Protein AF-A0A937G2P4-F1 (afdb_monomer_lite)

Organism: NCBI:txid2494733

Radius of gyration: 18.64 Å; chains: 1; bounding box: 48×58×46 Å

Secondary structure (DSSP, 8-state):
--------THHHHHHHHHHHHHHHHHHTT-SS----S----HHHHHHHHHHHHHTT--EEE-HHHHHHHTT-----SSEEEEE---HHHHHHHHHHTT-SS----EEEEEEEEETTEEEEEEEESS-SS--HHHHHHHHHTPEEEEETTEEEEE--HHHHHHHTTPPPGGGTHHHHTTTTT--

Foldseek 3Di:
DDPPPPQLLVLLVVLQVVLQVQLVVLVVPDPDPCSLFFHDDLVQVLVVLVLCVVLVQQKAFADQSLCSSVPNHDTHSFTEIEGQPDPSNQVSVCVVQVPPDGDDQDPVFDWGATPRDIGTYGYDCAAPPDHSVCSVVQQVVFDWHARPNRTHGHRDPVVNCVRVVHDDPPPPVVVVVVVVVPD

Sequence (183 aa):
MTKFVKDKSANILNFLAMNRVVAQFSRVKKGNDRSGVLNISNDVFADFFEELNEREIHYLAVGDIAGAYHGYPRTSGGLELWLSHDDENIQKIQHLLELGAPINADSEGRVVKFRGETFKLTIYLQMLHYTQQDFCRCHSESELAVVLNTTIPVLGKKDYTREMGIPSKTGNRKMIKNQESQN

pLDDT: mean 83.43, std 20.17, range [33.34, 98.62]

Structure (mmCIF, N/CA/C/O backbone):
data_AF-A0A937G2P4-F1
#
_entry.id   AF-A0A937G2P4-F1
#
loop_
_atom_site.group_PDB
_atom_site.id
_atom_site.type_symbol
_atom_site.label_atom_id
_atom_site.label_alt_id
_atom_site.label_comp_id
_atom_site.label_asym_id
_atom_site.label_entity_id
_atom_site.label_seq_id
_atom_site.pdbx_PDB_ins_code
_atom_site.Cartn_x
_atom_site.Cartn_y
_atom_site.Cartn_z
_atom_site.occupancy
_atom_site.B_iso_or_equiv
_atom_site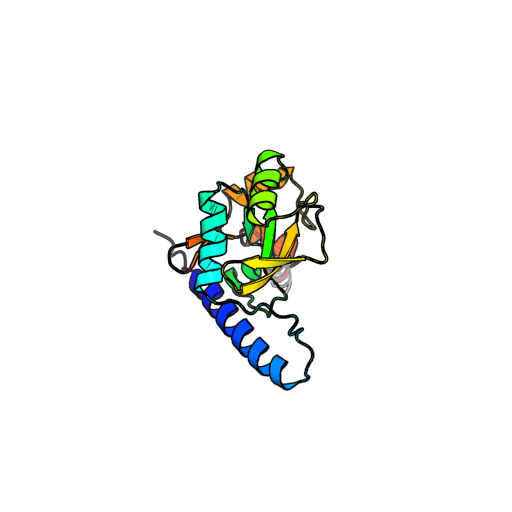.auth_seq_id
_atom_site.auth_comp_id
_atom_site.auth_asym_id
_atom_site.auth_atom_id
_atom_site.pdbx_PDB_model_num
ATOM 1 N N . MET A 1 1 ? -4.112 -27.780 -18.588 1.00 34.78 1 MET A N 1
ATOM 2 C CA . MET A 1 1 ? -3.683 -28.174 -17.229 1.00 34.78 1 MET A CA 1
ATOM 3 C C . MET A 1 1 ? -3.571 -26.899 -16.403 1.00 34.78 1 MET A C 1
ATOM 5 O O . MET A 1 1 ? -2.587 -26.180 -16.515 1.00 34.78 1 MET A O 1
ATOM 9 N N . THR A 1 2 ? -4.640 -26.534 -15.700 1.00 35.38 2 THR A N 1
ATOM 10 C CA . THR A 1 2 ? -4.733 -25.289 -14.929 1.00 35.38 2 THR A CA 1
ATOM 11 C C . THR A 1 2 ? -3.765 -25.395 -13.754 1.00 35.38 2 THR A C 1
ATOM 13 O O . THR A 1 2 ? -3.940 -26.245 -12.883 1.00 35.38 2 THR A O 1
ATOM 16 N N . LYS A 1 3 ? -2.683 -24.607 -13.758 1.00 37.25 3 LYS A N 1
ATOM 17 C CA . LYS A 1 3 ? -1.806 -24.494 -12.587 1.00 37.25 3 LYS A CA 1
ATOM 18 C C . LYS A 1 3 ? -2.679 -24.016 -11.430 1.00 37.25 3 LYS A C 1
ATOM 20 O O . LYS A 1 3 ? -3.246 -22.934 -11.524 1.00 37.25 3 LYS A O 1
ATOM 25 N N . PHE A 1 4 ? -2.777 -24.804 -10.362 1.00 40.81 4 PHE A N 1
ATOM 26 C CA . PHE A 1 4 ? -3.262 -24.311 -9.077 1.00 40.81 4 PHE A CA 1
ATOM 27 C C . PHE A 1 4 ? -2.356 -23.144 -8.673 1.00 40.81 4 PHE A C 1
ATOM 29 O O . PHE A 1 4 ? -1.221 -23.347 -8.235 1.00 40.81 4 PHE A O 1
ATOM 36 N N . VAL A 1 5 ? -2.820 -21.915 -8.895 1.00 53.69 5 VAL A N 1
ATOM 37 C CA . VAL A 1 5 ? -2.197 -20.736 -8.307 1.00 53.69 5 VAL A CA 1
ATOM 38 C C . VAL A 1 5 ? -2.512 -20.843 -6.826 1.00 53.69 5 VAL A C 1
ATOM 40 O O . VAL A 1 5 ? -3.663 -20.743 -6.415 1.00 53.69 5 VAL A O 1
ATOM 43 N N . LYS A 1 6 ? -1.496 -21.186 -6.034 1.00 61.50 6 LYS A N 1
ATOM 44 C CA . LYS A 1 6 ? -1.634 -21.264 -4.585 1.00 61.50 6 LYS A CA 1
ATOM 45 C C . LYS A 1 6 ? -1.997 -19.862 -4.113 1.00 61.50 6 LYS A C 1
ATOM 47 O O . LYS A 1 6 ? -1.200 -18.948 -4.318 1.00 61.50 6 LYS A O 1
ATOM 52 N N . ASP A 1 7 ? -3.183 -19.701 -3.541 1.00 78.94 7 ASP A N 1
ATOM 53 C CA . ASP A 1 7 ? -3.576 -18.433 -2.946 1.00 78.94 7 ASP A CA 1
ATOM 54 C C . ASP A 1 7 ? -2.591 -18.111 -1.815 1.00 78.94 7 ASP A C 1
ATOM 56 O O . ASP A 1 7 ? -2.438 -18.863 -0.849 1.00 78.94 7 ASP A O 1
ATOM 60 N N . LYS A 1 8 ? -1.835 -17.032 -2.006 1.00 91.38 8 LYS A N 1
ATOM 61 C CA . LYS A 1 8 ? -0.797 -16.565 -1.083 1.00 91.38 8 LYS A CA 1
ATOM 62 C C . LYS A 1 8 ? -1.345 -15.531 -0.107 1.00 91.38 8 LYS A C 1
ATOM 64 O O . LYS A 1 8 ? -0.613 -15.107 0.784 1.00 91.38 8 LYS A O 1
ATOM 69 N N . SER A 1 9 ? -2.612 -15.145 -0.236 1.00 92.50 9 SER A N 1
ATOM 70 C CA . SER A 1 9 ? -3.215 -14.068 0.550 1.00 92.50 9 SER A CA 1
ATOM 71 C C . SER A 1 9 ? -3.237 -14.378 2.048 1.00 92.50 9 SER A C 1
ATOM 73 O O . SER A 1 9 ? -3.007 -13.491 2.870 1.00 92.50 9 SER A O 1
ATOM 75 N N . ALA A 1 10 ? -3.355 -15.661 2.416 1.00 93.94 10 ALA A N 1
ATOM 76 C CA . ALA A 1 10 ? -3.208 -16.127 3.797 1.00 93.94 10 ALA A CA 1
ATOM 77 C C . ALA A 1 10 ? -1.869 -15.713 4.443 1.00 93.94 10 ALA A C 1
ATOM 79 O O . ALA A 1 10 ? -1.798 -15.524 5.657 1.00 93.94 10 ALA A O 1
ATOM 80 N N . ASN A 1 11 ? -0.806 -15.522 3.652 1.00 96.19 11 ASN A N 1
ATOM 81 C CA . ASN A 1 11 ? 0.478 -15.063 4.177 1.00 96.19 11 ASN A CA 1
ATOM 82 C C . ASN A 1 11 ? 0.417 -13.619 4.696 1.00 96.19 11 ASN A C 1
ATOM 84 O O . ASN A 1 11 ? 1.116 -13.307 5.658 1.00 96.19 11 ASN A O 1
ATOM 88 N N . ILE A 1 12 ? -0.423 -12.755 4.112 1.00 96.31 12 ILE A N 1
ATOM 89 C CA . ILE A 1 12 ? -0.602 -11.379 4.599 1.00 96.31 12 ILE A CA 1
ATOM 90 C C . ILE A 1 12 ? -1.325 -11.391 5.948 1.00 96.31 12 ILE A C 1
ATOM 92 O O . ILE A 1 12 ? -0.890 -10.723 6.882 1.00 96.31 12 ILE A O 1
ATOM 96 N N . LEU A 1 13 ? -2.359 -12.221 6.105 1.00 95.12 13 LEU A N 1
ATOM 97 C CA . LEU A 1 13 ? -3.046 -12.380 7.393 1.00 95.12 13 LEU A CA 1
ATOM 98 C C . LEU A 1 13 ? -2.101 -12.903 8.486 1.00 95.12 13 LEU A C 1
ATOM 100 O O . LEU A 1 13 ? -2.090 -12.375 9.599 1.00 95.12 13 LEU A O 1
ATOM 104 N N . ASN A 1 14 ? -1.261 -13.889 8.159 1.00 95.50 14 ASN A N 1
ATOM 105 C CA . ASN A 1 14 ? -0.233 -14.388 9.075 1.00 95.50 14 ASN A CA 1
ATOM 106 C C . ASN A 1 14 ? 0.781 -13.296 9.445 1.00 95.50 14 ASN A C 1
ATOM 108 O O . ASN A 1 14 ? 1.175 -13.186 10.606 1.00 95.50 14 ASN A O 1
ATOM 112 N N . PHE A 1 15 ? 1.177 -12.464 8.481 1.00 96.00 15 PHE A N 1
ATOM 113 C CA . PHE A 1 15 ? 2.045 -11.314 8.714 1.00 96.00 15 PHE A CA 1
ATOM 114 C C . PHE A 1 15 ? 1.410 -10.297 9.672 1.00 96.00 15 PHE A C 1
ATOM 116 O O . PHE A 1 15 ? 2.063 -9.892 10.635 1.00 96.00 15 PHE A O 1
ATOM 123 N N . LEU A 1 16 ? 0.138 -9.934 9.486 1.00 95.81 16 LEU A N 1
ATOM 124 C CA . LEU A 1 16 ? -0.570 -9.021 10.393 1.00 95.81 16 LEU A CA 1
ATOM 125 C C . LEU A 1 16 ? -0.686 -9.602 11.809 1.00 95.81 16 LEU A C 1
ATOM 127 O O . LEU A 1 16 ? -0.403 -8.914 12.792 1.00 95.81 16 LEU A O 1
ATOM 131 N N . ALA A 1 17 ? -1.033 -10.886 11.923 1.00 95.12 17 ALA A N 1
ATOM 132 C CA . ALA A 1 17 ? -1.118 -11.574 13.209 1.00 95.12 17 ALA A CA 1
ATOM 133 C C . ALA A 1 17 ? 0.235 -11.599 13.939 1.00 95.12 17 ALA A C 1
ATOM 135 O O . ALA A 1 17 ? 0.306 -11.280 15.126 1.00 95.12 17 ALA A O 1
ATOM 136 N N . MET A 1 18 ? 1.319 -11.920 13.229 1.00 94.75 18 MET A N 1
ATOM 137 C CA . MET A 1 18 ? 2.668 -11.948 13.792 1.00 94.75 18 MET A CA 1
ATOM 138 C C . MET A 1 18 ? 3.100 -10.570 14.307 1.00 94.75 18 MET A C 1
ATOM 140 O O . MET A 1 18 ? 3.592 -10.463 15.430 1.00 94.75 18 MET A O 1
ATOM 144 N N . ASN A 1 19 ? 2.891 -9.512 13.521 1.00 94.44 19 ASN A N 1
ATOM 145 C CA . ASN A 1 19 ? 3.236 -8.153 13.933 1.00 94.44 19 ASN A CA 1
ATOM 146 C C . ASN A 1 19 ? 2.455 -7.718 15.188 1.00 94.44 19 ASN A C 1
ATOM 148 O O . ASN A 1 19 ? 3.046 -7.158 16.112 1.00 94.44 19 ASN A O 1
ATOM 152 N N . ARG A 1 20 ? 1.168 -8.079 15.290 1.00 92.38 20 ARG A N 1
ATOM 153 C CA . ARG A 1 20 ? 0.342 -7.830 16.484 1.00 92.38 20 ARG A CA 1
ATOM 154 C C . ARG A 1 20 ? 0.882 -8.537 17.727 1.00 92.38 20 ARG A C 1
ATOM 156 O O . ARG A 1 20 ? 0.957 -7.930 18.794 1.00 92.38 20 ARG A O 1
ATOM 163 N N . VAL A 1 21 ? 1.295 -9.798 17.595 1.00 91.81 21 VAL A N 1
ATOM 164 C CA . VAL A 1 21 ? 1.918 -10.560 18.691 1.00 91.81 21 VAL A CA 1
ATOM 165 C C . VAL A 1 21 ? 3.220 -9.892 19.140 1.00 91.81 21 VAL A C 1
ATOM 167 O O . VAL A 1 21 ? 3.435 -9.686 20.333 1.00 91.81 21 VAL A O 1
ATOM 170 N N . VAL A 1 22 ? 4.075 -9.479 18.203 1.00 90.50 22 VAL A N 1
ATOM 171 C CA . VAL A 1 22 ? 5.329 -8.784 18.535 1.00 90.50 22 VAL A CA 1
ATOM 172 C C . VAL A 1 22 ? 5.060 -7.442 19.220 1.00 90.50 22 VAL A C 1
ATOM 174 O O . VAL A 1 22 ? 5.696 -7.135 20.229 1.00 90.50 22 VAL A O 1
ATOM 177 N N . ALA A 1 23 ? 4.078 -6.671 18.748 1.00 87.81 23 ALA A N 1
ATOM 178 C CA . ALA A 1 23 ? 3.684 -5.412 19.372 1.00 87.81 23 ALA A CA 1
ATOM 179 C C . ALA A 1 23 ? 3.229 -5.595 20.834 1.00 87.81 23 ALA A C 1
ATOM 181 O O . ALA A 1 23 ? 3.558 -4.765 21.687 1.00 87.81 23 ALA A O 1
ATOM 182 N N . GLN A 1 24 ? 2.539 -6.697 21.155 1.00 86.44 24 GLN A N 1
ATOM 183 C CA . GLN A 1 24 ? 2.154 -7.034 22.532 1.00 86.44 24 GLN A CA 1
ATOM 184 C C . GLN A 1 24 ? 3.375 -7.258 23.433 1.00 86.44 24 GLN A C 1
ATOM 186 O O . GLN A 1 24 ? 3.416 -6.725 24.542 1.00 86.44 24 GLN A O 1
ATOM 191 N N . PHE A 1 25 ? 4.400 -7.971 22.955 1.00 82.94 25 PHE A N 1
ATOM 192 C CA . PHE A 1 25 ? 5.639 -8.173 23.715 1.00 82.94 25 PHE A CA 1
ATOM 193 C C . PHE A 1 25 ? 6.459 -6.885 23.870 1.00 82.94 25 PHE A C 1
ATOM 195 O O . PHE A 1 25 ? 7.079 -6.668 24.913 1.00 82.94 25 PHE A O 1
ATOM 202 N N . SER A 1 26 ? 6.439 -5.999 22.871 1.00 73.62 26 SER A N 1
ATOM 203 C CA . SER A 1 26 ? 7.147 -4.713 22.923 1.00 73.62 26 SER A CA 1
ATOM 204 C C . SER A 1 26 ? 6.553 -3.746 23.955 1.00 73.62 26 SER A C 1
ATOM 206 O O . SER A 1 26 ? 7.302 -3.017 24.608 1.00 73.62 26 SER A O 1
ATOM 208 N N . ARG A 1 27 ? 5.229 -3.773 24.175 1.00 61.72 27 ARG A N 1
ATOM 209 C CA . ARG A 1 27 ? 4.537 -2.941 25.184 1.00 61.72 27 ARG A CA 1
ATOM 210 C C . ARG A 1 27 ? 4.989 -3.212 26.620 1.00 61.72 27 ARG A C 1
ATOM 212 O O . ARG A 1 27 ? 4.933 -2.318 27.457 1.00 61.72 27 ARG A O 1
ATOM 219 N N . VAL A 1 28 ? 5.490 -4.414 26.900 1.00 56.69 28 VAL A N 1
ATOM 220 C CA . VAL A 1 28 ? 5.951 -4.810 28.241 1.00 56.69 28 VAL A CA 1
ATOM 221 C C . VAL A 1 28 ? 7.275 -4.118 28.625 1.00 56.69 28 VAL A C 1
ATOM 223 O O . VAL A 1 28 ? 7.649 -4.120 29.795 1.00 56.69 28 VAL A O 1
ATOM 226 N N . LYS A 1 29 ? 7.997 -3.484 27.679 1.00 51.25 29 LYS A N 1
ATOM 227 C CA . LYS A 1 29 ? 9.386 -3.042 27.904 1.00 51.25 29 LYS A CA 1
ATOM 228 C C . LYS A 1 29 ? 9.643 -1.580 28.301 1.00 51.25 29 LYS A C 1
ATOM 230 O O . LYS A 1 29 ? 10.777 -1.343 28.707 1.00 51.25 29 LYS A O 1
ATOM 235 N N . LYS A 1 30 ? 8.702 -0.621 28.245 1.00 42.88 30 LYS A N 1
ATOM 236 C CA . LYS A 1 30 ? 8.813 0.730 28.879 1.00 42.88 30 LYS A CA 1
ATOM 237 C C . LYS A 1 30 ? 7.646 1.645 28.487 1.00 42.88 30 LYS A C 1
ATOM 239 O O . LYS A 1 30 ? 7.144 1.550 27.375 1.00 42.88 30 LYS A O 1
ATOM 244 N N . GLY A 1 31 ? 7.297 2.591 29.365 1.00 43.28 31 GLY A N 1
ATOM 245 C CA . GLY A 1 31 ? 6.300 3.657 29.166 1.00 43.28 31 GLY A CA 1
ATOM 246 C C . GLY A 1 31 ? 6.675 4.726 28.130 1.00 43.28 31 GLY A C 1
ATOM 247 O O . GLY A 1 31 ? 6.581 5.912 28.416 1.00 43.28 31 GLY A O 1
ATOM 248 N N . ASN A 1 32 ? 7.119 4.313 26.943 1.00 42.38 32 ASN A N 1
ATOM 249 C CA . ASN A 1 32 ? 7.283 5.183 25.786 1.00 42.38 32 ASN A CA 1
ATOM 250 C C . ASN A 1 32 ? 6.788 4.428 24.545 1.00 42.38 32 ASN A C 1
ATOM 252 O O . ASN A 1 32 ? 7.373 3.428 24.129 1.00 42.38 32 ASN A O 1
ATOM 256 N N . ASP A 1 33 ? 5.666 4.893 24.010 1.00 46.59 33 ASP A N 1
ATOM 257 C CA . ASP A 1 33 ? 4.865 4.279 22.953 1.00 46.59 33 ASP A CA 1
ATOM 258 C C . ASP A 1 33 ? 5.568 4.340 21.585 1.00 46.59 33 ASP A C 1
ATOM 260 O O . ASP A 1 33 ? 5.314 5.213 20.759 1.00 46.59 33 ASP A O 1
ATOM 264 N N . ARG A 1 34 ? 6.546 3.455 21.365 1.00 51.62 34 ARG A N 1
ATOM 265 C CA . ARG A 1 34 ? 7.242 3.296 20.077 1.00 51.62 34 ARG A CA 1
ATOM 266 C C . ARG A 1 34 ? 7.576 1.833 19.842 1.00 51.62 34 ARG A C 1
ATOM 268 O O . ARG A 1 34 ? 8.744 1.456 19.823 1.00 51.62 34 ARG A O 1
ATOM 275 N N . SER A 1 35 ? 6.560 0.988 19.674 1.00 54.50 35 SER A N 1
ATOM 276 C CA . SER A 1 35 ? 6.806 -0.433 19.387 1.00 54.50 35 SER A CA 1
ATOM 277 C C . SER A 1 35 ? 7.602 -0.654 18.093 1.00 54.50 35 SER A C 1
ATOM 279 O O . SER A 1 35 ? 8.132 -1.743 17.916 1.00 54.50 35 SER A O 1
ATOM 281 N N . GLY A 1 36 ? 7.747 0.359 17.224 1.00 73.75 36 GLY A N 1
ATOM 282 C CA . GLY A 1 36 ? 8.574 0.301 16.012 1.00 73.75 36 GLY A CA 1
ATOM 283 C C . GLY A 1 36 ? 8.113 -0.757 15.009 1.00 73.75 36 GLY A C 1
ATOM 284 O O . GLY A 1 36 ? 8.806 -0.992 14.027 1.00 73.75 36 GLY A O 1
ATOM 285 N N . VAL A 1 37 ? 6.969 -1.391 15.279 1.00 87.38 37 VAL A N 1
ATOM 286 C CA . VAL A 1 37 ? 6.383 -2.507 14.550 1.00 87.38 37 VAL A CA 1
ATOM 287 C C . VAL A 1 37 ? 4.949 -2.127 14.189 1.00 87.38 37 VAL A C 1
ATOM 289 O O . VAL A 1 37 ? 4.250 -1.490 14.979 1.00 87.38 37 VAL A O 1
ATOM 292 N N . LEU A 1 38 ? 4.513 -2.509 12.993 1.00 92.38 38 LEU A N 1
ATOM 293 C CA . LEU A 1 38 ? 3.165 -2.293 12.490 1.00 92.38 38 LEU A CA 1
ATOM 294 C C . LEU A 1 38 ? 2.147 -2.943 13.436 1.00 92.38 38 LEU A C 1
ATOM 296 O O . LEU A 1 38 ? 2.213 -4.136 13.705 1.00 92.38 38 LEU A O 1
ATOM 300 N N . ASN A 1 39 ? 1.181 -2.182 13.935 1.00 93.12 39 ASN A N 1
ATOM 301 C CA . ASN A 1 39 ? 0.157 -2.721 14.824 1.00 93.12 39 ASN A CA 1
ATOM 302 C C . ASN A 1 39 ? -1.201 -2.125 14.481 1.00 93.12 39 ASN A C 1
ATOM 304 O O . ASN A 1 39 ? -1.653 -1.203 15.157 1.00 93.12 39 ASN A O 1
ATOM 308 N N . ILE A 1 40 ? -1.812 -2.671 13.429 1.00 95.00 40 ILE A N 1
ATOM 309 C CA . ILE A 1 40 ? -3.163 -2.311 13.004 1.00 95.00 40 ILE A CA 1
ATOM 310 C C . ILE A 1 40 ? -4.099 -3.522 12.944 1.00 95.00 40 ILE A C 1
ATOM 312 O O . ILE A 1 40 ? -3.657 -4.681 12.864 1.00 95.00 40 ILE A O 1
ATOM 316 N N . SER A 1 41 ? -5.403 -3.272 13.046 1.00 96.75 41 SER A N 1
ATOM 317 C CA . SER A 1 41 ? -6.428 -4.290 12.817 1.00 96.75 41 SER A CA 1
ATOM 318 C C . SER A 1 41 ? -6.445 -4.745 11.355 1.00 96.75 41 SER A C 1
ATOM 320 O O . SER A 1 41 ? -5.922 -4.082 10.457 1.00 96.75 41 SER A O 1
ATOM 322 N N . ASN A 1 42 ? -7.017 -5.927 11.117 1.00 97.62 42 ASN A N 1
ATOM 323 C CA . ASN A 1 42 ? -7.163 -6.431 9.753 1.00 97.62 42 ASN A CA 1
ATOM 324 C C . ASN A 1 42 ? -8.161 -5.574 8.959 1.00 97.62 42 ASN A C 1
ATOM 326 O O . ASN A 1 42 ? -7.940 -5.377 7.770 1.00 97.62 42 ASN A O 1
ATOM 330 N N . ASP A 1 43 ? -9.197 -5.057 9.625 1.00 98.12 43 ASP A N 1
ATOM 331 C CA . ASP A 1 43 ? -10.222 -4.207 9.016 1.00 98.12 43 ASP A CA 1
ATOM 332 C C . ASP A 1 43 ? -9.612 -2.877 8.571 1.00 98.12 43 ASP A C 1
ATOM 334 O O . ASP A 1 43 ? -9.673 -2.552 7.396 1.00 98.12 43 ASP A O 1
ATOM 338 N N . VAL A 1 44 ? -8.882 -2.175 9.449 1.00 98.00 44 VAL A N 1
ATOM 339 C CA . VAL A 1 44 ? -8.188 -0.927 9.073 1.00 98.00 44 VAL A CA 1
ATOM 340 C C . VAL A 1 44 ? -7.155 -1.156 7.971 1.00 98.00 44 VAL A C 1
ATOM 342 O O . VAL A 1 44 ? -6.990 -0.300 7.104 1.00 98.00 44 VAL A O 1
ATOM 345 N N . PHE A 1 45 ? -6.454 -2.294 7.987 1.00 98.19 45 PHE A N 1
ATOM 346 C CA . PHE A 1 45 ? -5.546 -2.651 6.900 1.00 98.19 45 PHE A CA 1
ATOM 347 C C . PHE A 1 45 ? -6.302 -2.796 5.574 1.00 98.19 45 PHE A C 1
ATOM 349 O O . PHE A 1 45 ? -5.892 -2.185 4.593 1.00 98.19 45 PHE A O 1
ATOM 356 N N . ALA A 1 46 ? -7.387 -3.575 5.538 1.00 98.38 46 ALA A N 1
ATOM 357 C CA . ALA A 1 46 ? -8.186 -3.778 4.330 1.00 98.38 46 ALA A CA 1
ATOM 358 C C . ALA A 1 46 ? -8.827 -2.466 3.852 1.00 98.38 46 ALA A C 1
ATOM 360 O O . ALA A 1 46 ? -8.591 -2.070 2.716 1.00 98.38 46 ALA A O 1
ATOM 361 N N . ASP A 1 47 ? -9.502 -1.737 4.742 1.00 98.44 47 ASP A N 1
ATOM 362 C CA . ASP A 1 47 ? -10.131 -0.443 4.465 1.00 98.44 47 ASP A CA 1
ATOM 363 C C . ASP A 1 47 ? -9.140 0.566 3.877 1.00 98.44 47 ASP A C 1
ATOM 365 O O . ASP A 1 47 ? -9.499 1.354 3.008 1.00 98.44 47 ASP A O 1
ATOM 369 N N . PHE A 1 48 ? -7.882 0.562 4.336 1.00 98.44 48 PHE A N 1
ATOM 370 C CA . PHE A 1 48 ? -6.870 1.468 3.800 1.00 98.44 48 PHE A CA 1
ATOM 371 C C . PHE A 1 48 ? -6.590 1.176 2.326 1.00 98.44 48 PHE A C 1
ATOM 373 O O . PHE A 1 48 ? -6.577 2.096 1.516 1.00 98.44 48 PHE A O 1
ATOM 380 N N . PHE A 1 49 ? -6.391 -0.093 1.964 1.00 98.62 49 PHE A N 1
ATOM 381 C CA . PHE A 1 49 ? -6.171 -0.474 0.569 1.00 98.62 49 PHE A CA 1
ATOM 382 C C . PHE A 1 49 ? -7.438 -0.343 -0.286 1.00 98.62 49 PHE A C 1
ATOM 384 O O . PHE A 1 49 ? -7.332 0.020 -1.454 1.00 98.62 49 PHE A O 1
ATOM 391 N N . GLU A 1 50 ? -8.621 -0.577 0.285 1.00 98.62 50 GLU A N 1
ATOM 392 C CA . GLU A 1 50 ? -9.902 -0.355 -0.391 1.00 98.62 50 GLU A CA 1
ATOM 393 C C . GLU A 1 50 ? -10.062 1.120 -0.766 1.00 98.62 50 GLU A C 1
ATOM 395 O O . GLU A 1 50 ? -10.312 1.445 -1.920 1.00 98.62 50 GLU A O 1
ATOM 400 N N . GLU A 1 51 ? -9.790 2.027 0.171 1.00 98.38 51 GLU A N 1
ATOM 401 C CA . GLU A 1 51 ? -9.866 3.471 -0.051 1.00 98.38 51 GLU A CA 1
ATOM 402 C C . GLU A 1 51 ? -8.835 3.953 -1.095 1.00 98.38 51 GLU A C 1
ATOM 404 O O . GLU A 1 51 ? -9.112 4.883 -1.857 1.00 98.38 51 GLU A O 1
ATOM 409 N N . LEU A 1 52 ? -7.659 3.313 -1.188 1.00 98.44 52 LEU A N 1
ATOM 410 C CA . LEU A 1 52 ? -6.724 3.560 -2.296 1.00 98.44 52 LEU A CA 1
ATOM 411 C C . LEU A 1 52 ? -7.331 3.150 -3.644 1.00 98.44 52 LEU A C 1
ATOM 413 O O . LEU A 1 52 ? -7.210 3.892 -4.621 1.00 98.44 52 LEU A O 1
ATOM 417 N N . ASN A 1 53 ? -7.983 1.987 -3.695 1.00 98.44 53 ASN A N 1
ATOM 418 C CA . ASN A 1 53 ? -8.597 1.457 -4.910 1.00 98.44 53 ASN A CA 1
ATOM 419 C C . ASN A 1 53 ? -9.783 2.322 -5.366 1.00 98.44 53 ASN A C 1
ATOM 421 O O . ASN A 1 53 ? -9.849 2.690 -6.536 1.00 98.44 53 ASN A O 1
ATOM 425 N N . GLU A 1 54 ? -10.688 2.689 -4.453 1.00 98.25 54 GLU A N 1
ATOM 426 C CA . GLU A 1 54 ? -11.871 3.515 -4.742 1.00 98.25 54 GLU A CA 1
ATOM 427 C C . GLU A 1 54 ? -11.504 4.909 -5.263 1.00 98.25 54 GLU A C 1
ATOM 429 O O . GLU A 1 54 ? -12.231 5.496 -6.065 1.00 98.25 54 GLU A O 1
ATOM 434 N N . ARG A 1 55 ? -10.357 5.441 -4.830 1.00 97.88 55 ARG A N 1
ATOM 435 C CA . ARG A 1 55 ? -9.815 6.726 -5.297 1.00 97.88 55 ARG A CA 1
ATOM 436 C C . ARG A 1 55 ? -8.997 6.608 -6.577 1.00 97.88 55 ARG A C 1
ATOM 438 O O . ARG A 1 55 ? -8.460 7.619 -7.031 1.00 97.88 55 ARG A O 1
ATOM 445 N N . GLU A 1 56 ? -8.884 5.404 -7.133 1.00 97.81 56 GLU A N 1
ATOM 446 C CA . GLU A 1 56 ? -8.069 5.099 -8.308 1.00 97.81 56 GLU A CA 1
ATOM 447 C C . GLU A 1 56 ? -6.621 5.577 -8.126 1.00 97.81 56 GLU A C 1
ATOM 449 O O . GLU A 1 56 ? -6.035 6.221 -9.001 1.00 97.81 56 GLU A O 1
ATOM 454 N N . ILE A 1 57 ? -6.058 5.319 -6.942 1.00 97.81 57 ILE A N 1
ATOM 455 C CA . ILE A 1 57 ? -4.647 5.573 -6.669 1.00 97.81 57 ILE A CA 1
ATOM 456 C C . ILE A 1 57 ? -3.843 4.429 -7.289 1.00 97.81 57 ILE A C 1
ATOM 458 O O . ILE A 1 57 ? -4.076 3.254 -7.016 1.00 97.81 57 ILE A O 1
ATOM 462 N N . HIS A 1 58 ? -2.864 4.766 -8.121 1.00 97.88 58 HIS A N 1
ATOM 463 C CA . HIS A 1 58 ? -1.946 3.820 -8.737 1.00 97.88 58 HIS A CA 1
ATOM 464 C C . HIS A 1 58 ? -0.780 3.524 -7.790 1.00 97.88 58 HIS A C 1
ATOM 466 O O . HIS A 1 58 ? 0.141 4.337 -7.632 1.00 97.88 58 HIS A O 1
ATOM 472 N N . TYR A 1 59 ? -0.810 2.342 -7.171 1.00 98.25 59 TYR A N 1
ATOM 473 C CA . TYR A 1 59 ? 0.188 1.901 -6.198 1.00 98.25 59 TYR A CA 1
ATOM 474 C C . TYR A 1 59 ? 0.567 0.425 -6.354 1.00 98.25 59 TYR A C 1
ATOM 476 O O . TYR A 1 59 ? -0.150 -0.370 -6.952 1.00 98.25 59 TYR A O 1
ATOM 484 N N . LEU A 1 60 ? 1.692 0.046 -5.751 1.00 98.38 60 LEU A N 1
ATOM 485 C CA . LEU A 1 60 ? 2.063 -1.336 -5.466 1.00 98.38 60 LEU A CA 1
ATOM 486 C C . LEU A 1 60 ? 2.433 -1.481 -3.996 1.00 98.38 60 LEU A C 1
ATOM 488 O O . LEU A 1 60 ? 3.234 -0.702 -3.479 1.00 98.38 60 LEU A O 1
ATOM 492 N N . ALA A 1 61 ? 1.915 -2.518 -3.343 1.00 98.38 61 ALA A N 1
ATOM 493 C CA . ALA A 1 61 ? 2.441 -2.959 -2.062 1.00 98.38 61 ALA A CA 1
ATOM 494 C C . ALA A 1 61 ? 3.831 -3.583 -2.272 1.00 98.38 61 ALA A C 1
ATOM 496 O O . ALA A 1 61 ? 4.000 -4.536 -3.045 1.00 98.38 61 ALA A O 1
ATOM 497 N N . VAL A 1 62 ? 4.832 -3.031 -1.586 1.00 97.31 62 VAL A N 1
ATOM 498 C CA . VAL A 1 62 ? 6.246 -3.425 -1.690 1.00 97.31 62 VAL A CA 1
ATOM 499 C C . VAL A 1 62 ? 6.793 -3.829 -0.314 1.00 97.31 62 VAL A C 1
ATOM 501 O O . VAL A 1 62 ? 6.024 -4.125 0.605 1.00 97.31 62 VAL A O 1
ATOM 504 N N . GLY A 1 63 ? 8.120 -3.925 -0.185 1.00 94.62 63 GLY A N 1
ATOM 505 C CA . GLY A 1 63 ? 8.790 -4.125 1.098 1.00 94.62 63 GLY A CA 1
ATOM 506 C C . GLY A 1 63 ? 8.332 -5.380 1.839 1.00 94.62 63 GLY A C 1
ATOM 507 O O . GLY A 1 63 ? 8.250 -6.474 1.265 1.00 94.62 63 GLY A O 1
ATOM 508 N N . ASP A 1 64 ? 8.034 -5.227 3.127 1.00 95.31 64 ASP A N 1
ATOM 509 C CA . ASP A 1 64 ? 7.692 -6.356 3.994 1.00 95.31 64 ASP A CA 1
ATOM 510 C C . ASP A 1 64 ? 6.357 -7.032 3.638 1.00 95.31 64 ASP A C 1
ATOM 512 O O . ASP A 1 64 ? 6.227 -8.245 3.829 1.00 95.31 64 ASP A O 1
ATOM 516 N N . ILE A 1 65 ? 5.393 -6.303 3.060 1.00 96.94 65 ILE A N 1
ATOM 517 C CA . ILE A 1 65 ? 4.126 -6.887 2.585 1.00 96.94 65 ILE A CA 1
ATOM 518 C C . ILE A 1 65 ? 4.385 -7.815 1.397 1.00 96.94 65 ILE A C 1
ATOM 520 O O . ILE A 1 65 ? 3.919 -8.958 1.395 1.00 96.94 65 ILE A O 1
ATOM 524 N N . ALA A 1 66 ? 5.172 -7.366 0.413 1.00 97.00 66 ALA A N 1
ATOM 525 C CA . ALA A 1 66 ? 5.553 -8.202 -0.724 1.00 97.00 66 ALA A CA 1
ATOM 526 C C . ALA A 1 66 ? 6.370 -9.424 -0.274 1.00 97.00 66 ALA A C 1
ATOM 528 O O . ALA A 1 66 ? 6.120 -10.549 -0.717 1.00 97.00 66 ALA A O 1
ATOM 529 N N . GLY A 1 67 ? 7.286 -9.233 0.680 1.00 96.12 67 GLY A N 1
ATOM 530 C CA . GLY A 1 67 ? 8.036 -10.324 1.300 1.00 96.12 67 GLY A CA 1
ATOM 531 C C . GLY A 1 67 ? 7.132 -11.362 1.953 1.00 96.12 67 GLY A C 1
ATOM 532 O O . GLY A 1 67 ? 7.229 -12.550 1.633 1.00 96.12 67 GLY A O 1
ATOM 533 N N . ALA A 1 68 ? 6.202 -10.922 2.802 1.00 96.44 68 ALA A N 1
ATOM 534 C CA . ALA A 1 68 ? 5.219 -11.791 3.434 1.00 96.44 68 ALA A CA 1
ATOM 535 C C . ALA A 1 68 ? 4.389 -12.554 2.398 1.00 96.44 68 ALA A C 1
ATOM 537 O O . ALA A 1 68 ? 4.343 -13.785 2.441 1.00 96.44 68 ALA A O 1
ATOM 538 N N . TYR A 1 69 ? 3.810 -11.855 1.420 1.00 97.38 69 TYR A N 1
ATOM 539 C CA . TYR A 1 69 ? 3.026 -12.466 0.349 1.00 97.38 69 TYR A CA 1
ATOM 540 C C . TYR A 1 69 ? 3.819 -13.558 -0.390 1.00 97.38 69 TYR A C 1
ATOM 542 O O . TYR A 1 69 ? 3.305 -14.654 -0.633 1.00 97.38 69 TYR A O 1
ATOM 550 N N . HIS A 1 70 ? 5.107 -13.337 -0.662 1.00 95.69 70 HIS A N 1
ATOM 551 C CA . HIS A 1 70 ? 5.983 -14.315 -1.314 1.00 95.69 70 HIS A CA 1
ATOM 552 C C . HIS A 1 70 ? 6.554 -15.415 -0.407 1.00 95.69 70 HIS A C 1
ATOM 554 O O . HIS A 1 70 ? 7.306 -16.264 -0.900 1.00 95.69 70 HIS A O 1
ATOM 560 N N . GLY A 1 71 ? 6.152 -15.465 0.865 1.00 94.00 71 GLY A N 1
ATOM 561 C CA . GLY A 1 71 ? 6.526 -16.520 1.809 1.00 94.00 71 GLY A CA 1
ATOM 562 C C . GLY A 1 71 ? 7.774 -16.219 2.642 1.00 94.00 71 GLY A C 1
ATOM 563 O O . GLY A 1 71 ? 8.376 -17.147 3.176 1.00 94.00 71 GLY A O 1
ATOM 564 N N . TYR A 1 72 ? 8.153 -14.947 2.763 1.00 92.44 72 TYR A N 1
ATOM 565 C CA . TYR A 1 72 ? 9.262 -14.457 3.586 1.00 92.44 72 TYR A CA 1
ATOM 5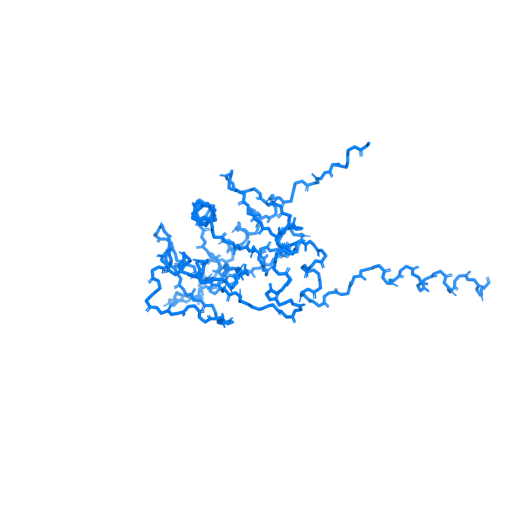66 C C . TYR A 1 72 ? 8.748 -13.469 4.652 1.00 92.44 72 TYR A C 1
ATOM 568 O O . TYR A 1 72 ? 9.110 -12.292 4.619 1.00 92.44 72 TYR A O 1
ATOM 576 N N . PRO A 1 73 ? 7.860 -13.897 5.574 1.00 88.38 73 PRO A N 1
ATOM 577 C CA . PRO A 1 73 ? 7.307 -12.998 6.578 1.00 88.38 73 PRO A CA 1
ATOM 578 C C . PRO A 1 73 ? 8.404 -12.507 7.527 1.00 88.38 73 PRO A C 1
ATOM 580 O O . PRO A 1 73 ? 9.222 -13.282 8.022 1.00 88.38 73 PRO A O 1
ATOM 583 N N . ARG A 1 74 ? 8.381 -11.208 7.810 1.00 88.44 74 ARG A N 1
ATOM 584 C CA . ARG A 1 74 ? 9.210 -10.544 8.819 1.00 88.44 74 ARG A CA 1
ATOM 585 C C . ARG A 1 74 ? 8.390 -9.468 9.509 1.00 88.44 74 ARG A C 1
ATOM 587 O O . ARG A 1 74 ? 7.355 -9.054 8.995 1.00 88.44 74 ARG A O 1
ATOM 594 N N . THR A 1 75 ? 8.805 -9.069 10.706 1.00 88.69 75 THR A N 1
ATOM 595 C CA . THR A 1 75 ? 8.166 -7.936 11.378 1.00 88.69 75 THR A CA 1
ATOM 596 C C . THR A 1 75 ? 8.425 -6.692 10.552 1.00 88.69 75 THR A C 1
ATOM 598 O O . THR A 1 75 ? 9.554 -6.509 10.091 1.00 88.69 75 THR A O 1
ATOM 601 N N . SER A 1 76 ? 7.413 -5.852 10.404 1.00 91.31 76 SER A N 1
ATOM 602 C CA . SER A 1 76 ? 7.522 -4.616 9.650 1.00 91.31 76 SER A CA 1
ATOM 603 C C . SER A 1 76 ? 7.382 -3.413 10.546 1.00 91.31 76 SER A C 1
ATOM 605 O O . SER A 1 76 ? 6.643 -3.460 11.523 1.00 91.31 76 SER A O 1
ATOM 607 N N . GLY A 1 77 ? 8.068 -2.330 10.195 1.00 89.44 77 GLY A N 1
ATOM 608 C CA . GLY A 1 77 ? 7.911 -1.045 10.862 1.00 89.44 77 GLY A CA 1
ATOM 609 C C . GLY A 1 77 ? 6.704 -0.237 10.392 1.00 89.44 77 GLY A C 1
ATOM 610 O O . GLY A 1 77 ? 6.410 0.777 11.018 1.00 89.44 77 GLY A O 1
ATOM 611 N N . GLY A 1 78 ? 6.019 -0.648 9.318 1.00 93.06 78 GLY A N 1
ATOM 612 C CA . GLY A 1 78 ? 4.944 0.125 8.700 1.00 93.06 78 GLY A CA 1
ATOM 613 C C . GLY A 1 78 ? 4.364 -0.522 7.441 1.00 93.06 78 GLY A C 1
ATOM 614 O O . GLY A 1 78 ? 4.625 -1.682 7.149 1.00 93.06 78 GLY A O 1
ATOM 615 N N . LEU A 1 79 ? 3.562 0.237 6.701 1.00 95.62 79 LEU A N 1
ATOM 616 C CA . LEU A 1 79 ? 3.163 -0.089 5.335 1.00 95.62 79 LEU A CA 1
ATOM 617 C C . LEU A 1 79 ? 4.119 0.595 4.354 1.00 95.62 79 LEU A C 1
ATOM 619 O O . LEU A 1 79 ? 4.594 1.700 4.611 1.00 95.62 79 LEU A O 1
ATOM 623 N N . GLU A 1 80 ? 4.378 -0.048 3.223 1.00 95.31 80 GLU A N 1
ATOM 624 C CA . GLU A 1 80 ? 5.306 0.434 2.202 1.00 95.31 80 GLU A CA 1
ATOM 625 C C . GLU A 1 80 ? 4.631 0.372 0.831 1.00 95.31 80 GLU A C 1
ATOM 627 O O . GLU A 1 80 ? 4.219 -0.705 0.387 1.00 95.31 80 GLU A O 1
ATOM 632 N N . LEU A 1 81 ? 4.523 1.523 0.164 1.00 96.88 81 LEU A N 1
ATOM 633 C CA . LEU A 1 81 ? 3.897 1.655 -1.149 1.00 96.88 81 LEU A CA 1
ATOM 634 C C . LEU A 1 81 ? 4.879 2.237 -2.158 1.00 96.88 81 LEU A C 1
ATOM 636 O O . LEU A 1 81 ? 5.550 3.224 -1.869 1.00 96.88 81 LEU A O 1
ATOM 640 N N . TRP A 1 82 ? 4.910 1.682 -3.363 1.00 97.00 82 TRP A N 1
ATOM 641 C CA . TRP A 1 82 ? 5.478 2.358 -4.527 1.00 97.00 82 TRP A CA 1
ATOM 642 C C . TRP A 1 82 ? 4.338 2.988 -5.323 1.00 97.00 82 TRP A C 1
ATOM 644 O O . TRP A 1 82 ? 3.380 2.291 -5.642 1.00 97.00 82 TRP A O 1
ATOM 654 N N . LEU A 1 83 ? 4.415 4.289 -5.611 1.00 95.81 83 LEU A N 1
ATOM 655 C CA . LEU A 1 83 ? 3.389 5.020 -6.360 1.00 95.81 83 LEU A CA 1
ATOM 656 C C . LEU A 1 83 ? 3.861 5.384 -7.766 1.00 95.81 83 LEU A C 1
ATOM 658 O O . LEU A 1 83 ? 5.043 5.682 -7.969 1.00 95.81 83 LEU A O 1
ATOM 662 N N . SER A 1 84 ? 2.911 5.440 -8.701 1.00 95.75 84 SER A N 1
ATOM 663 C CA . SER A 1 84 ? 3.089 6.185 -9.950 1.00 95.75 84 SER A CA 1
ATOM 664 C C . SER A 1 84 ? 3.308 7.665 -9.632 1.00 95.75 84 SER A C 1
ATOM 666 O O . SER A 1 84 ? 2.571 8.246 -8.833 1.00 95.75 84 SER A O 1
ATOM 668 N N . HIS A 1 85 ? 4.328 8.269 -10.236 1.00 92.81 85 HIS A N 1
ATOM 669 C CA . HIS A 1 85 ? 4.672 9.678 -10.058 1.00 92.81 85 HIS A CA 1
ATOM 670 C C . HIS A 1 85 ? 4.026 10.540 -11.147 1.00 92.81 85 HIS A C 1
ATOM 672 O O . HIS A 1 85 ? 4.710 11.150 -11.968 1.00 92.81 85 HIS A O 1
ATOM 678 N N . ASP A 1 86 ? 2.700 10.564 -11.151 1.00 92.31 86 ASP A N 1
ATOM 679 C CA . ASP A 1 86 ? 1.897 11.505 -11.924 1.00 92.31 86 ASP A CA 1
ATOM 680 C C . ASP A 1 86 ? 1.151 12.459 -10.979 1.00 92.31 86 ASP A C 1
ATOM 682 O O . ASP A 1 86 ? 0.788 12.083 -9.861 1.00 92.31 86 ASP A O 1
ATOM 686 N N . ASP A 1 87 ? 0.965 13.709 -11.408 1.00 92.00 87 ASP A N 1
ATOM 687 C CA . ASP A 1 87 ? 0.444 14.783 -10.550 1.00 92.00 87 ASP A CA 1
ATOM 688 C C . ASP A 1 87 ? -0.926 14.442 -9.950 1.00 92.00 87 ASP A C 1
ATOM 690 O O . ASP A 1 87 ? -1.190 14.753 -8.788 1.00 92.00 87 ASP A O 1
ATOM 694 N N . GLU A 1 88 ? -1.786 13.770 -10.718 1.00 94.94 88 GLU A N 1
ATOM 695 C CA . GLU A 1 88 ? -3.117 13.364 -10.268 1.00 94.94 88 GLU A CA 1
ATOM 696 C C . GLU A 1 88 ? -3.030 12.316 -9.153 1.00 94.94 88 GLU A C 1
ATOM 698 O O . GLU A 1 88 ? -3.646 12.479 -8.096 1.00 94.94 88 GLU A O 1
ATOM 703 N N . ASN A 1 89 ? -2.226 11.268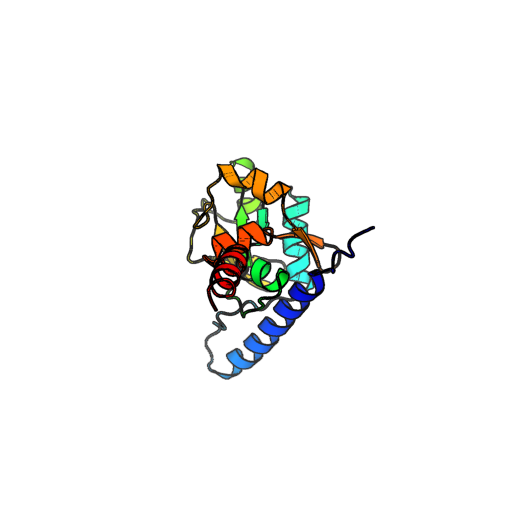 -9.346 1.00 95.25 89 ASN A N 1
ATOM 704 C CA . ASN A 1 89 ? -2.030 10.227 -8.349 1.00 95.25 89 ASN A CA 1
ATOM 705 C C . ASN A 1 89 ? -1.446 10.791 -7.050 1.00 95.25 89 ASN A C 1
ATOM 707 O O . ASN A 1 89 ? -1.930 10.458 -5.967 1.00 95.25 89 ASN A O 1
ATOM 711 N N . ILE A 1 90 ? -0.461 11.695 -7.149 1.00 92.50 90 ILE A N 1
ATOM 712 C CA . ILE A 1 90 ? 0.137 12.376 -5.992 1.00 92.50 90 ILE A CA 1
ATOM 713 C C . ILE A 1 90 ? -0.904 13.221 -5.250 1.00 92.50 90 ILE A C 1
ATOM 715 O O . ILE A 1 90 ? -1.000 13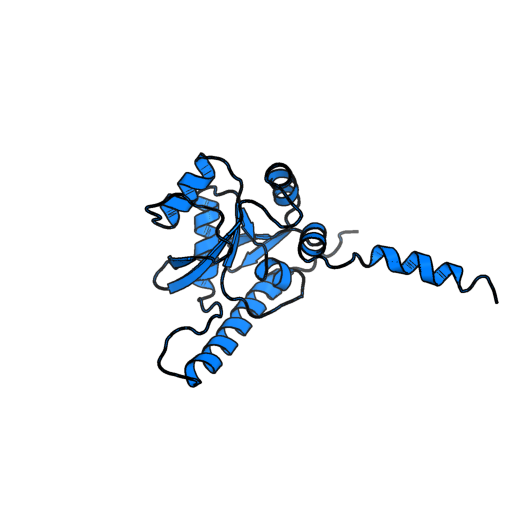.131 -4.025 1.00 92.50 90 ILE A O 1
ATOM 719 N N . GLN A 1 91 ? -1.731 13.988 -5.960 1.00 92.44 91 GLN A N 1
ATOM 720 C CA . GLN A 1 91 ? -2.797 14.777 -5.336 1.00 92.44 91 GLN A CA 1
ATOM 721 C C . GLN A 1 91 ? -3.829 13.893 -4.623 1.00 92.44 91 GLN A C 1
ATOM 723 O O . GLN A 1 91 ? -4.213 14.194 -3.489 1.00 92.44 91 GLN A O 1
ATOM 728 N N . LYS A 1 92 ? -4.241 12.779 -5.243 1.00 95.12 92 LYS A N 1
ATOM 729 C CA . LYS A 1 92 ? -5.189 11.817 -4.656 1.00 95.12 92 LYS A CA 1
ATOM 730 C C . LYS A 1 92 ? -4.674 11.259 -3.327 1.00 95.12 92 LYS A C 1
ATOM 732 O O . LYS A 1 92 ? -5.396 11.300 -2.326 1.00 95.12 92 LYS A O 1
ATOM 737 N N . ILE A 1 93 ? -3.422 10.794 -3.282 1.00 93.25 93 ILE A N 1
ATOM 738 C CA . ILE A 1 93 ? -2.840 10.246 -2.048 1.00 93.25 93 ILE A CA 1
ATOM 739 C C . ILE A 1 93 ? -2.606 11.334 -0.988 1.00 93.25 93 ILE A C 1
ATOM 741 O O . ILE A 1 93 ? -2.805 11.086 0.200 1.00 93.25 93 ILE A O 1
ATOM 745 N N . GLN A 1 94 ? -2.237 12.556 -1.385 1.00 91.56 94 GLN A N 1
ATOM 746 C CA . GLN A 1 94 ? -2.077 13.671 -0.450 1.00 91.56 94 GLN A CA 1
ATOM 747 C C . GLN A 1 94 ? -3.392 14.041 0.217 1.00 91.56 94 GLN A C 1
ATOM 749 O O . GLN A 1 94 ? -3.419 14.265 1.425 1.00 91.56 94 GLN A O 1
ATOM 754 N N . HIS A 1 95 ? -4.468 14.083 -0.565 1.00 91.88 95 HIS A N 1
ATOM 755 C CA . HIS A 1 95 ? -5.797 14.368 -0.057 1.00 91.88 95 HIS A CA 1
ATOM 756 C C . HIS A 1 95 ? -6.274 13.275 0.905 1.00 91.88 95 HIS A C 1
ATOM 758 O O . HIS A 1 95 ? -6.734 13.598 1.996 1.00 91.88 95 HIS A O 1
ATOM 764 N N . LEU A 1 96 ? -6.097 11.996 0.547 1.00 92.69 96 LEU A N 1
ATOM 765 C CA . LEU A 1 96 ? -6.440 10.871 1.423 1.00 92.69 96 LEU A CA 1
ATOM 766 C C . LEU A 1 96 ? -5.698 10.932 2.767 1.00 92.69 96 LEU A C 1
ATOM 768 O O . LEU A 1 96 ? -6.277 10.676 3.818 1.00 92.69 96 LEU A O 1
ATOM 772 N N . LEU A 1 97 ? -4.407 11.251 2.733 1.00 89.50 97 LEU A N 1
ATOM 773 C CA . LEU A 1 97 ? -3.556 11.275 3.920 1.00 89.50 97 LEU A CA 1
ATOM 774 C C . LEU A 1 97 ? -3.590 12.619 4.670 1.00 89.50 97 LEU A C 1
ATOM 776 O O . LEU A 1 97 ? -2.802 12.802 5.600 1.00 89.50 97 LEU A O 1
ATOM 780 N N . GLU A 1 98 ? -4.448 13.558 4.253 1.00 87.00 98 GLU A N 1
ATOM 781 C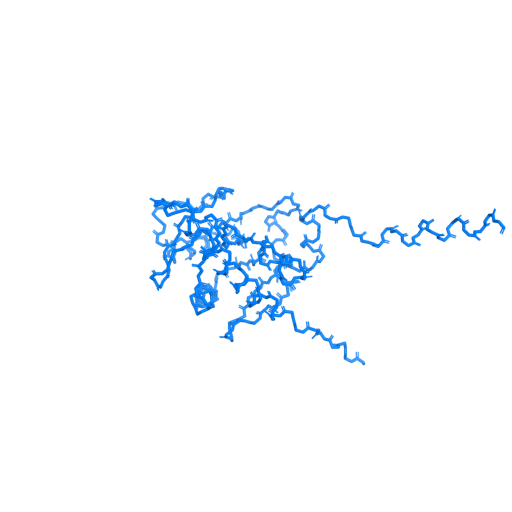 CA . GLU A 1 98 ? -4.545 14.924 4.789 1.00 87.00 98 GLU A CA 1
ATOM 782 C C . GLU A 1 98 ? -3.177 15.637 4.860 1.00 87.00 98 GLU A C 1
ATOM 784 O O . GLU A 1 98 ? -2.862 16.388 5.788 1.00 87.00 98 GLU A O 1
ATOM 789 N N . LEU A 1 99 ? -2.316 15.387 3.871 1.00 77.44 99 LEU A N 1
ATOM 790 C CA . LEU A 1 99 ? -0.958 15.915 3.855 1.00 77.44 99 LEU A CA 1
ATOM 791 C C . LEU A 1 99 ? -0.966 17.376 3.407 1.00 77.44 99 LEU A C 1
ATOM 793 O O . LEU A 1 99 ? -1.147 17.680 2.233 1.00 77.44 99 LEU A O 1
ATOM 797 N N . GLY A 1 100 ? -0.666 18.286 4.335 1.00 65.00 100 GLY A N 1
ATOM 798 C CA . GLY A 1 100 ? -0.484 19.713 4.038 1.00 65.00 100 GLY A CA 1
ATOM 799 C C . GLY A 1 100 ? 0.783 20.059 3.237 1.00 65.00 100 GLY A C 1
ATOM 800 O O . GLY A 1 100 ? 1.021 21.232 2.967 1.00 65.00 100 GLY A O 1
ATOM 801 N N . ALA A 1 101 ? 1.612 19.072 2.877 1.00 65.94 101 ALA A N 1
ATOM 802 C CA . ALA A 1 101 ? 2.867 19.259 2.147 1.00 65.94 101 ALA A CA 1
ATOM 803 C C . ALA A 1 101 ? 3.033 18.229 1.006 1.00 65.94 101 ALA A C 1
ATOM 805 O O . ALA A 1 101 ? 2.486 17.122 1.104 1.00 65.94 101 ALA A O 1
ATOM 806 N N . PRO A 1 102 ? 3.812 18.559 -0.050 1.00 69.31 102 PRO A N 1
ATOM 807 C CA . PRO A 1 102 ? 4.235 17.629 -1.100 1.00 69.31 102 PRO A CA 1
ATOM 808 C C . PRO A 1 102 ? 4.719 16.285 -0.551 1.00 69.31 102 PRO A C 1
ATOM 810 O O . PRO A 1 102 ? 5.474 16.232 0.428 1.00 69.31 102 PRO A O 1
ATOM 813 N N . ILE A 1 103 ? 4.300 15.186 -1.182 1.00 70.75 103 ILE A N 1
ATOM 814 C CA . ILE A 1 103 ? 4.927 13.886 -0.937 1.00 70.75 103 ILE A CA 1
ATOM 815 C C . ILE A 1 103 ? 6.297 13.923 -1.594 1.00 70.75 103 ILE A C 1
ATOM 817 O O . ILE A 1 103 ? 6.449 13.694 -2.788 1.00 70.75 103 ILE A O 1
ATOM 821 N N . ASN A 1 104 ? 7.304 14.203 -0.783 1.00 65.69 104 ASN A N 1
ATOM 822 C CA . ASN A 1 104 ? 8.667 13.848 -1.125 1.00 65.69 104 ASN A CA 1
ATOM 823 C C . ASN A 1 104 ? 8.821 12.355 -0.819 1.00 65.69 104 ASN A C 1
ATOM 825 O O . ASN A 1 104 ? 8.343 11.898 0.224 1.00 65.69 104 ASN A O 1
ATOM 829 N N . ALA A 1 105 ? 9.444 11.600 -1.727 1.00 62.56 105 ALA A N 1
ATOM 830 C CA . ALA A 1 105 ? 9.823 10.214 -1.473 1.00 62.56 105 ALA A CA 1
ATOM 831 C C . ALA A 1 105 ? 10.769 10.187 -0.266 1.00 62.56 105 ALA A C 1
ATOM 833 O O . ALA A 1 105 ? 11.954 10.487 -0.388 1.00 62.56 105 ALA A O 1
ATOM 834 N N . ASP A 1 106 ? 10.214 9.912 0.907 1.00 61.66 106 ASP A N 1
ATOM 835 C CA . ASP A 1 106 ? 10.938 9.910 2.167 1.00 61.66 106 ASP A CA 1
ATOM 836 C C . ASP A 1 106 ? 11.146 8.462 2.595 1.00 61.66 106 ASP A C 1
ATOM 838 O O . ASP A 1 106 ? 10.186 7.737 2.872 1.00 61.66 106 ASP A O 1
ATOM 842 N N . SER A 1 107 ? 12.410 8.045 2.634 1.00 62.69 107 SER A N 1
ATOM 843 C CA . SER A 1 107 ? 12.805 6.710 3.076 1.00 62.69 107 SER A CA 1
ATOM 844 C C . SER A 1 107 ? 12.554 6.492 4.568 1.00 62.69 107 SER A C 1
ATOM 846 O O . SER A 1 107 ? 12.467 5.343 5.007 1.00 62.69 107 SER A O 1
ATOM 848 N N . GLU A 1 108 ? 12.400 7.560 5.355 1.00 71.25 108 GLU A N 1
ATOM 849 C CA . GLU A 1 108 ? 12.152 7.454 6.785 1.00 71.25 108 GLU A CA 1
ATOM 850 C C . GLU A 1 108 ? 10.703 7.119 7.112 1.00 71.25 108 GLU A C 1
ATOM 852 O O . GLU A 1 108 ? 10.475 6.635 8.216 1.00 71.25 108 GLU A O 1
ATOM 857 N N . GLY A 1 109 ? 9.757 7.270 6.176 1.00 82.38 109 GLY A N 1
ATOM 858 C CA . GLY A 1 109 ? 8.330 6.997 6.362 1.00 82.38 109 GLY A CA 1
ATOM 859 C C . GLY A 1 109 ? 7.654 7.913 7.392 1.00 82.38 109 GLY A C 1
ATOM 860 O O . GLY A 1 109 ? 8.260 8.402 8.340 1.00 82.38 109 GLY A O 1
ATOM 861 N N . ARG A 1 110 ? 6.348 8.133 7.245 1.00 87.25 110 ARG A N 1
ATOM 862 C CA . ARG A 1 110 ? 5.577 9.060 8.090 1.00 87.25 110 ARG A CA 1
ATOM 863 C C . ARG A 1 110 ? 4.521 8.344 8.905 1.00 87.25 110 ARG A C 1
ATOM 865 O O . ARG A 1 110 ? 3.978 7.334 8.477 1.00 87.25 110 ARG A O 1
ATOM 872 N N . VAL A 1 111 ? 4.210 8.880 10.076 1.00 89.50 111 VAL A N 1
ATOM 873 C CA . VAL A 1 111 ? 3.098 8.385 10.888 1.00 89.50 111 VAL A CA 1
ATOM 874 C C . VAL A 1 111 ? 1.797 8.950 10.325 1.00 89.50 111 VAL A C 1
ATOM 876 O O . VAL A 1 111 ? 1.655 10.164 10.217 1.00 89.50 111 VAL A O 1
ATOM 879 N N . VAL A 1 112 ? 0.863 8.072 9.973 1.00 90.00 112 VAL A N 1
ATOM 880 C CA . VAL A 1 112 ? -0.467 8.423 9.466 1.00 90.00 112 VAL A CA 1
ATOM 881 C C . VAL A 1 112 ? -1.533 7.869 10.403 1.00 90.00 112 VAL A C 1
ATOM 883 O O . VAL A 1 112 ? -1.323 6.846 11.061 1.00 90.00 112 VAL A O 1
ATOM 886 N N . LYS A 1 113 ? -2.672 8.559 10.472 1.00 92.19 113 LYS A N 1
ATOM 887 C CA . LYS A 1 113 ? -3.847 8.123 11.224 1.00 92.19 113 LYS A CA 1
ATOM 888 C C . LYS A 1 113 ? -4.969 7.818 10.242 1.00 92.19 113 LYS A C 1
ATOM 890 O O . LYS A 1 113 ? -5.339 8.683 9.460 1.00 92.19 113 LYS A O 1
ATOM 895 N N . PHE A 1 114 ? -5.525 6.617 10.309 1.00 93.88 114 PHE A N 1
ATOM 896 C CA . PHE A 1 114 ? -6.607 6.176 9.434 1.00 93.88 114 PHE A CA 1
ATOM 897 C C . PHE A 1 114 ? -7.610 5.355 10.243 1.00 93.88 114 PHE A C 1
ATOM 899 O O . PHE A 1 114 ? -7.221 4.488 11.025 1.00 93.88 114 PHE A O 1
ATOM 906 N N . ARG A 1 115 ? -8.902 5.690 10.122 1.00 95.12 115 ARG A N 1
ATOM 907 C CA . ARG A 1 115 ? -10.013 5.046 10.858 1.00 95.12 115 ARG A CA 1
ATOM 908 C C . ARG A 1 115 ? -9.756 4.881 12.372 1.00 95.12 115 ARG A C 1
ATOM 910 O O . ARG A 1 115 ? -10.205 3.934 13.001 1.00 95.12 115 ARG A O 1
ATOM 917 N N . GLY A 1 116 ? -9.052 5.841 12.977 1.00 92.62 116 GLY A N 1
ATOM 918 C CA . GLY A 1 116 ? -8.762 5.863 14.417 1.00 92.62 116 GLY A CA 1
ATOM 919 C C . GLY A 1 116 ? -7.496 5.115 14.846 1.00 92.62 116 GLY A C 1
ATOM 920 O O . GLY A 1 116 ? -7.066 5.297 15.984 1.00 92.62 116 GLY A O 1
ATOM 921 N N . GLU A 1 117 ? -6.859 4.363 13.951 1.00 94.50 117 GLU A N 1
ATOM 922 C CA . GLU A 1 117 ? -5.592 3.677 14.201 1.00 94.50 117 GLU A CA 1
ATOM 923 C C . GLU A 1 117 ? -4.418 4.433 13.569 1.00 94.50 117 GLU A C 1
ATOM 925 O O . GLU A 1 117 ? -4.579 5.194 12.615 1.00 94.50 117 GLU A O 1
ATOM 930 N N . THR A 1 118 ? -3.224 4.231 14.123 1.00 92.81 118 THR A N 1
ATOM 931 C CA . THR A 1 118 ? -2.009 4.939 13.714 1.00 92.81 118 THR A CA 1
ATOM 932 C C . THR A 1 118 ? -0.960 3.940 13.255 1.00 92.81 118 THR A C 1
ATOM 934 O O . THR A 1 118 ? -0.655 2.983 13.967 1.00 92.81 118 THR A O 1
ATOM 937 N N . PHE A 1 119 ? -0.355 4.186 12.097 1.00 93.00 119 PHE A N 1
ATOM 938 C CA . PHE A 1 119 ? 0.736 3.370 11.575 1.00 93.00 119 PHE A CA 1
ATOM 939 C C . PHE A 1 119 ? 1.745 4.213 10.808 1.00 93.00 119 PHE A C 1
ATOM 941 O O . PHE A 1 119 ? 1.483 5.350 10.425 1.00 93.00 119 PHE A O 1
ATOM 948 N N . LYS A 1 120 ? 2.932 3.652 10.596 1.00 92.69 120 LYS A N 1
ATOM 949 C CA . LYS A 1 120 ? 3.938 4.251 9.728 1.00 92.69 120 LYS A CA 1
ATOM 950 C C . LYS A 1 120 ? 3.653 3.858 8.281 1.00 92.69 120 LYS A C 1
ATOM 952 O O . LYS A 1 120 ? 3.426 2.684 8.016 1.00 92.69 120 LYS A O 1
ATOM 957 N N . LEU A 1 121 ? 3.697 4.815 7.369 1.00 93.25 121 LEU A N 1
ATOM 958 C CA . LEU A 1 121 ? 3.561 4.628 5.932 1.00 93.25 121 LEU A CA 1
ATOM 959 C C . LEU A 1 121 ? 4.794 5.202 5.233 1.00 93.25 121 LEU A C 1
ATOM 961 O O . LEU A 1 121 ? 5.110 6.384 5.384 1.00 93.25 121 LEU A O 1
ATOM 965 N N . THR A 1 122 ? 5.472 4.375 4.452 1.00 92.81 122 THR A N 1
ATOM 966 C CA . THR A 1 122 ? 6.573 4.785 3.582 1.00 92.81 122 THR A CA 1
ATOM 967 C C . THR A 1 122 ? 6.089 4.783 2.139 1.00 92.81 122 THR A C 1
ATOM 969 O O . THR A 1 122 ? 5.494 3.808 1.682 1.00 92.81 122 THR A O 1
ATOM 972 N N . ILE A 1 123 ? 6.338 5.883 1.429 1.00 92.81 123 ILE A N 1
ATOM 973 C CA . ILE A 1 123 ? 5.981 6.040 0.019 1.00 92.81 123 ILE A CA 1
ATOM 974 C C . ILE A 1 123 ? 7.261 6.181 -0.795 1.00 92.81 123 ILE A C 1
ATOM 976 O O . ILE A 1 123 ? 8.053 7.100 -0.584 1.00 92.81 123 ILE A O 1
ATOM 980 N N . TYR A 1 124 ? 7.421 5.288 -1.761 1.00 92.88 124 TYR A N 1
ATOM 981 C CA . TYR A 1 124 ? 8.493 5.304 -2.736 1.00 92.88 124 TYR A CA 1
ATOM 982 C C . TYR A 1 124 ? 7.993 5.935 -4.035 1.00 92.88 124 TYR A C 1
ATOM 984 O O . TYR A 1 124 ? 6.956 5.543 -4.567 1.00 92.88 124 TYR A O 1
ATOM 992 N N . LEU A 1 125 ? 8.764 6.884 -4.571 1.00 91.19 125 LEU A N 1
ATOM 993 C CA . LEU A 1 125 ? 8.680 7.317 -5.976 1.00 91.19 125 LEU A CA 1
ATOM 994 C C . LEU A 1 125 ? 9.850 6.760 -6.799 1.00 91.19 125 LEU A C 1
ATOM 996 O O . LEU A 1 125 ? 9.926 6.958 -8.006 1.00 91.19 125 LEU A O 1
ATOM 1000 N N . GLN A 1 126 ? 10.774 6.053 -6.163 1.00 88.19 126 GLN A N 1
ATOM 1001 C CA . GLN A 1 126 ? 11.842 5.325 -6.819 1.00 88.19 126 GLN A CA 1
ATOM 1002 C C . GLN A 1 126 ? 12.243 4.169 -5.909 1.00 88.19 126 GLN A C 1
ATOM 1004 O O . GLN A 1 126 ? 12.346 4.345 -4.695 1.00 88.19 126 GLN A O 1
ATOM 1009 N N . MET A 1 127 ? 12.448 3.001 -6.506 1.00 90.75 127 MET A N 1
ATOM 1010 C CA . MET A 1 127 ? 12.916 1.798 -5.824 1.00 90.75 127 MET A CA 1
ATOM 1011 C C . MET A 1 127 ? 14.408 1.600 -6.136 1.00 90.75 127 MET A C 1
ATOM 1013 O O . MET A 1 127 ? 14.947 2.230 -7.048 1.00 90.75 127 MET A O 1
ATOM 1017 N N . LEU A 1 128 ? 15.096 0.716 -5.415 1.00 90.19 128 LEU A N 1
ATOM 1018 C CA . LEU A 1 128 ? 16.534 0.483 -5.573 1.00 90.19 128 LEU A CA 1
ATOM 1019 C C . LEU A 1 128 ? 16.907 0.081 -7.008 1.00 90.19 128 LEU A C 1
ATOM 1021 O O . LEU A 1 128 ? 17.919 0.542 -7.535 1.00 90.19 128 LEU A O 1
ATOM 1025 N N . HIS A 1 129 ? 16.090 -0.764 -7.643 1.00 93.25 129 HIS A N 1
ATOM 1026 C CA . HIS A 1 129 ? 16.346 -1.274 -8.994 1.00 93.25 129 HIS A CA 1
ATOM 1027 C C . HIS A 1 129 ? 15.312 -0.842 -10.039 1.00 93.25 129 HIS A C 1
ATOM 1029 O O . HIS A 1 129 ? 15.408 -1.292 -11.186 1.00 93.25 129 HIS A O 1
ATOM 1035 N N . TYR A 1 130 ? 14.341 -0.005 -9.664 1.00 93.69 130 TYR A N 1
ATOM 1036 C CA . TYR A 1 130 ? 13.253 0.415 -10.546 1.00 93.69 130 TYR A CA 1
ATOM 1037 C C . TYR A 1 130 ? 13.016 1.914 -10.490 1.00 93.69 130 TYR A C 1
ATOM 1039 O O . TYR A 1 130 ? 13.040 2.547 -9.434 1.00 93.69 130 TYR A O 1
ATOM 1047 N N . THR A 1 131 ? 12.736 2.463 -11.662 1.00 92.81 131 THR A N 1
ATOM 1048 C CA . THR A 1 131 ? 12.378 3.863 -11.858 1.00 92.81 131 THR A CA 1
ATOM 1049 C C . THR A 1 131 ? 10.894 3.980 -12.176 1.00 92.81 131 THR A C 1
ATOM 1051 O O . THR A 1 131 ? 10.218 2.988 -12.431 1.00 92.81 131 THR A O 1
ATOM 1054 N N . GLN A 1 132 ? 10.378 5.203 -12.242 1.00 94.25 132 GLN A N 1
ATOM 1055 C CA . GLN A 1 132 ? 8.988 5.452 -12.634 1.00 94.25 132 GLN A CA 1
ATOM 1056 C C . GLN A 1 132 ? 8.623 4.900 -14.020 1.00 94.25 132 GLN A C 1
ATOM 1058 O O . GLN A 1 132 ? 7.483 4.503 -14.237 1.00 94.25 132 GLN A O 1
ATOM 1063 N N . GLN A 1 133 ? 9.592 4.766 -14.933 1.00 94.88 133 GLN A N 1
ATOM 1064 C CA . GLN A 1 133 ? 9.359 4.145 -16.245 1.00 94.88 133 GLN A CA 1
ATOM 1065 C C . GLN A 1 133 ? 9.000 2.655 -16.135 1.00 94.88 133 GLN A C 1
ATOM 1067 O O . GLN A 1 133 ? 8.334 2.107 -17.010 1.00 94.88 133 GLN A O 1
ATOM 1072 N N . ASP A 1 134 ? 9.416 1.998 -15.052 1.00 96.88 134 ASP A N 1
ATOM 1073 C CA . ASP A 1 134 ? 9.123 0.592 -14.795 1.00 96.88 134 ASP A CA 1
ATOM 1074 C C . ASP A 1 134 ? 7.766 0.386 -14.111 1.00 96.88 134 ASP A C 1
ATOM 1076 O O . ASP A 1 134 ? 7.264 -0.741 -14.109 1.00 96.88 134 ASP A O 1
ATOM 1080 N N . PHE A 1 135 ? 7.173 1.440 -13.532 1.00 97.25 135 PHE A N 1
ATOM 1081 C CA . PHE A 1 135 ? 5.989 1.330 -12.679 1.00 97.25 135 PHE A CA 1
ATOM 1082 C C . PHE A 1 135 ? 4.832 0.645 -13.407 1.00 97.25 135 PHE A C 1
ATOM 1084 O O . PHE A 1 135 ? 4.335 -0.373 -12.934 1.00 97.25 135 PHE A O 1
ATOM 1091 N N . CYS A 1 136 ? 4.455 1.132 -14.595 1.00 96.81 136 CYS A N 1
ATOM 1092 C CA . CYS A 1 136 ? 3.330 0.584 -15.356 1.00 96.81 136 CYS A CA 1
ATOM 1093 C C . CYS A 1 136 ? 3.508 -0.909 -15.670 1.00 96.81 136 CYS A C 1
ATOM 1095 O O . CYS A 1 136 ? 2.563 -1.685 -15.523 1.00 96.81 136 CYS A O 1
ATOM 1097 N N . ARG A 1 137 ? 4.727 -1.333 -16.044 1.00 97.69 137 ARG A N 1
ATOM 1098 C CA . ARG A 1 137 ? 5.037 -2.753 -16.271 1.00 97.69 137 ARG A CA 1
ATOM 1099 C C . ARG A 1 137 ? 4.860 -3.543 -14.978 1.00 97.69 137 ARG A C 1
ATOM 1101 O O . ARG A 1 137 ? 4.089 -4.498 -14.965 1.00 97.69 137 ARG A O 1
ATOM 1108 N N . CYS A 1 138 ? 5.536 -3.140 -13.902 1.00 97.94 138 CYS A N 1
ATOM 1109 C CA . CYS A 1 138 ? 5.476 -3.829 -12.612 1.00 97.94 138 CYS A CA 1
ATOM 1110 C C . CYS A 1 138 ? 4.049 -3.898 -12.055 1.00 97.94 138 CYS A C 1
ATOM 1112 O O . CYS A 1 138 ? 3.677 -4.905 -11.461 1.00 97.94 138 CYS A O 1
ATOM 1114 N N . HIS A 1 139 ? 3.249 -2.853 -12.268 1.00 97.50 139 HIS A N 1
ATOM 1115 C CA . HIS A 1 139 ? 1.853 -2.799 -11.857 1.00 97.50 139 HIS A CA 1
ATOM 1116 C C . HIS A 1 139 ? 0.992 -3.768 -12.673 1.00 97.50 139 HIS A C 1
ATOM 1118 O O . HIS A 1 139 ? 0.225 -4.542 -12.104 1.00 97.50 139 HIS A O 1
ATOM 1124 N N . SER A 1 140 ? 1.166 -3.801 -13.999 1.00 97.25 140 SER A N 1
ATOM 1125 C CA . SER A 1 140 ? 0.459 -4.747 -14.876 1.00 97.25 140 SER A CA 1
ATOM 1126 C C . SER A 1 140 ? 0.831 -6.214 -14.621 1.00 97.25 140 SER A C 1
ATOM 1128 O O . SER A 1 140 ? 0.011 -7.107 -14.816 1.00 97.25 140 SER A O 1
ATOM 1130 N N . GLU A 1 141 ? 2.059 -6.462 -14.161 1.00 97.44 141 GLU A N 1
ATOM 1131 C CA . GLU A 1 141 ? 2.586 -7.787 -13.813 1.00 97.44 141 GLU A CA 1
ATOM 1132 C C . GLU A 1 141 ? 2.429 -8.110 -12.315 1.00 97.44 141 GLU A C 1
ATOM 1134 O O . GLU A 1 141 ? 2.950 -9.127 -11.843 1.00 97.44 141 GLU A O 1
ATOM 1139 N N . SER A 1 142 ? 1.746 -7.244 -11.559 1.00 97.44 142 SER A N 1
ATOM 1140 C CA . SER A 1 142 ? 1.547 -7.425 -10.125 1.00 97.44 142 SER A CA 1
ATOM 1141 C C . SER A 1 142 ? 0.736 -8.679 -9.824 1.00 97.44 142 SER A C 1
ATOM 1143 O O . SER A 1 142 ? -0.054 -9.176 -10.630 1.00 97.44 142 SER A O 1
ATOM 1145 N N . GLU A 1 143 ? 0.956 -9.221 -8.634 1.00 97.25 143 GLU A N 1
ATOM 1146 C CA . GLU A 1 143 ? 0.154 -10.321 -8.130 1.00 97.25 143 GLU A CA 1
ATOM 1147 C C . GLU A 1 143 ? -0.886 -9.768 -7.158 1.00 97.25 143 GLU A C 1
ATOM 1149 O O . GLU A 1 143 ? -0.565 -8.954 -6.295 1.00 97.25 143 GLU A O 1
ATOM 1154 N N . LEU A 1 144 ? -2.132 -10.219 -7.280 1.00 96.94 144 LEU A N 1
ATOM 1155 C CA . LEU A 1 144 ? -3.218 -9.728 -6.439 1.00 96.94 144 LEU A CA 1
ATOM 1156 C C . LEU A 1 144 ? -3.297 -10.555 -5.155 1.00 96.94 144 LEU A C 1
ATOM 1158 O O . LEU A 1 144 ? -3.437 -11.783 -5.189 1.00 96.94 144 LEU A O 1
ATOM 1162 N N . ALA A 1 145 ? -3.191 -9.882 -4.016 1.00 97.00 145 ALA A N 1
ATOM 1163 C CA . ALA A 1 145 ? -3.580 -10.442 -2.733 1.00 97.00 145 ALA A CA 1
ATOM 1164 C C . ALA A 1 145 ? -5.027 -10.061 -2.414 1.00 97.00 145 ALA A C 1
ATOM 1166 O O . ALA A 1 145 ? -5.484 -8.998 -2.824 1.00 97.00 145 ALA A O 1
ATOM 1167 N N . VAL A 1 146 ? -5.728 -10.911 -1.665 1.00 96.81 146 VAL A N 1
ATOM 1168 C CA . VAL A 1 146 ? -7.095 -10.645 -1.202 1.00 96.81 146 VAL A CA 1
ATOM 1169 C C . VAL A 1 146 ? -7.140 -10.684 0.321 1.00 96.81 146 VAL A C 1
ATOM 1171 O O . VAL A 1 146 ? -6.892 -11.723 0.934 1.00 96.81 146 VAL A O 1
ATOM 1174 N N . VAL A 1 147 ? -7.470 -9.560 0.949 1.00 96.25 147 VAL A N 1
ATOM 1175 C CA . VAL A 1 147 ? -7.629 -9.449 2.405 1.00 96.25 147 VAL A CA 1
ATOM 1176 C C . VAL A 1 147 ? -9.001 -8.862 2.684 1.00 96.25 147 VAL A C 1
ATOM 1178 O O . VAL A 1 147 ? -9.269 -7.748 2.271 1.00 96.25 147 VAL A O 1
ATOM 1181 N N . LEU A 1 148 ? -9.873 -9.617 3.361 1.00 95.25 148 LEU A N 1
ATOM 1182 C CA . LEU A 1 148 ? -11.245 -9.185 3.680 1.00 95.25 148 LEU A CA 1
ATOM 1183 C C . LEU A 1 148 ? -12.018 -8.648 2.455 1.00 95.25 148 LEU A C 1
ATOM 1185 O O . LEU A 1 148 ? -12.727 -7.658 2.547 1.00 95.25 148 LEU A O 1
ATOM 1189 N N . ASN A 1 149 ? -11.890 -9.337 1.315 1.00 94.88 149 ASN A N 1
ATOM 1190 C CA . ASN A 1 149 ? -12.444 -8.973 -0.000 1.00 94.88 149 ASN A CA 1
ATOM 1191 C C . ASN A 1 149 ? -11.796 -7.768 -0.699 1.00 94.88 149 ASN A C 1
ATOM 1193 O O . ASN A 1 149 ? -12.091 -7.546 -1.869 1.00 94.88 149 ASN A O 1
ATOM 1197 N N . THR A 1 150 ? -10.855 -7.078 -0.061 1.00 97.31 150 THR A N 1
ATOM 1198 C CA . THR A 1 150 ? -10.051 -6.038 -0.705 1.00 97.31 150 THR A CA 1
ATOM 1199 C C . THR A 1 150 ? -8.923 -6.657 -1.517 1.00 97.31 150 THR A C 1
ATOM 1201 O O . THR A 1 150 ? -8.123 -7.451 -1.005 1.00 97.31 150 THR A O 1
ATOM 1204 N N . THR A 1 151 ? -8.838 -6.284 -2.793 1.00 97.81 151 THR A N 1
ATOM 1205 C CA . THR A 1 151 ? -7.719 -6.649 -3.667 1.00 97.81 151 THR A CA 1
ATOM 1206 C C . THR A 1 151 ? -6.557 -5.684 -3.496 1.00 97.81 151 THR A C 1
ATOM 1208 O O . THR A 1 151 ? -6.745 -4.473 -3.540 1.00 97.81 151 THR A O 1
ATOM 1211 N N . ILE A 1 152 ? -5.349 -6.221 -3.361 1.00 98.44 152 ILE A N 1
ATOM 1212 C CA . ILE A 1 152 ? -4.127 -5.443 -3.159 1.00 98.44 152 ILE A CA 1
ATOM 1213 C C . ILE A 1 152 ? -3.119 -5.841 -4.244 1.00 98.44 152 ILE A C 1
ATOM 1215 O O . ILE A 1 152 ? -2.710 -7.008 -4.270 1.00 98.44 152 ILE A O 1
ATOM 1219 N N . PRO A 1 153 ? -2.696 -4.922 -5.131 1.00 98.44 153 PRO A N 1
ATOM 1220 C CA . PRO A 1 153 ? -1.625 -5.176 -6.081 1.00 98.44 153 PRO A CA 1
ATOM 1221 C C . PRO A 1 153 ? -0.290 -5.252 -5.333 1.00 98.44 153 PRO A C 1
ATOM 1223 O O . PRO A 1 153 ? 0.190 -4.280 -4.749 1.00 98.44 153 PRO A O 1
ATOM 1226 N N . VAL A 1 154 ? 0.318 -6.434 -5.331 1.00 98.44 154 VAL A N 1
ATOM 1227 C CA . VAL A 1 154 ? 1.606 -6.707 -4.689 1.00 98.44 154 VAL A CA 1
ATOM 1228 C C . VAL A 1 154 ? 2.678 -6.842 -5.765 1.00 98.44 154 VAL A C 1
ATOM 1230 O O . VAL A 1 154 ? 2.470 -7.520 -6.775 1.00 98.44 154 VAL A O 1
ATOM 1233 N N . LEU A 1 155 ? 3.844 -6.225 -5.547 1.00 98.12 155 LEU A N 1
ATOM 1234 C CA . LEU A 1 155 ? 4.985 -6.344 -6.458 1.00 98.12 155 LEU A CA 1
ATOM 1235 C C . LEU A 1 155 ? 5.284 -7.818 -6.754 1.00 98.12 155 LEU A C 1
ATOM 1237 O O . LEU A 1 155 ? 5.495 -8.598 -5.832 1.00 98.12 155 LEU A O 1
ATOM 1241 N N . GLY A 1 156 ? 5.314 -8.196 -8.034 1.00 96.94 156 GLY A N 1
ATOM 1242 C CA . GLY A 1 156 ? 5.467 -9.591 -8.440 1.00 96.94 156 GLY A CA 1
ATOM 1243 C C . GLY A 1 156 ? 6.777 -10.229 -7.962 1.00 96.94 156 GLY A C 1
ATOM 1244 O O . GLY A 1 156 ? 7.808 -9.569 -7.814 1.00 96.94 156 GLY A O 1
ATOM 1245 N N . LYS A 1 157 ? 6.777 -11.559 -7.779 1.00 95.25 157 LYS A N 1
ATOM 1246 C CA . LYS A 1 157 ? 7.901 -12.283 -7.148 1.00 95.25 157 LYS A CA 1
ATOM 1247 C C . LYS A 1 157 ? 9.261 -12.026 -7.798 1.00 95.25 157 LYS A C 1
ATOM 1249 O O . LYS A 1 157 ? 10.275 -11.941 -7.099 1.00 95.25 157 LYS A O 1
ATOM 1254 N N . LYS A 1 158 ? 9.302 -11.978 -9.133 1.00 95.25 158 LYS A N 1
ATOM 1255 C CA . LYS A 1 158 ? 10.533 -11.728 -9.898 1.00 95.25 158 LYS A CA 1
ATOM 1256 C C . LYS A 1 158 ? 11.092 -10.355 -9.541 1.00 95.25 158 LYS A C 1
ATOM 1258 O O . LYS A 1 158 ? 12.281 -10.249 -9.237 1.00 95.25 158 LYS A O 1
ATOM 1263 N N . ASP A 1 159 ? 10.231 -9.346 -9.548 1.00 96.44 159 ASP A N 1
ATOM 1264 C CA . ASP A 1 159 ? 10.634 -7.970 -9.335 1.00 96.44 159 ASP A CA 1
ATOM 1265 C C . ASP A 1 159 ? 10.986 -7.700 -7.870 1.00 96.44 159 ASP A C 1
ATOM 1267 O O . ASP A 1 159 ? 12.030 -7.100 -7.616 1.00 96.44 159 ASP A O 1
ATOM 1271 N N . TYR A 1 160 ? 10.230 -8.273 -6.926 1.00 95.50 160 TYR A N 1
ATOM 1272 C CA . TYR A 1 160 ? 10.561 -8.292 -5.496 1.00 95.50 160 TYR A CA 1
ATOM 1273 C C . TYR A 1 160 ? 11.937 -8.914 -5.224 1.00 95.50 160 TYR A C 1
ATOM 1275 O O . TYR A 1 160 ? 12.754 -8.351 -4.502 1.00 95.50 160 TYR A O 1
ATOM 1283 N N . THR A 1 161 ? 12.231 -10.069 -5.831 1.00 93.69 161 THR A N 1
ATOM 1284 C CA . THR A 1 161 ? 13.518 -10.762 -5.636 1.00 93.69 161 THR A CA 1
ATOM 1285 C C . THR A 1 161 ? 14.692 -9.887 -6.082 1.00 93.69 161 THR A C 1
ATOM 1287 O O . THR A 1 161 ? 15.707 -9.822 -5.389 1.00 93.69 161 THR A O 1
ATOM 1290 N N . ARG A 1 162 ? 14.547 -9.197 -7.223 1.00 93.75 162 ARG A N 1
ATOM 1291 C CA . ARG A 1 162 ? 15.550 -8.248 -7.720 1.00 93.75 162 ARG A CA 1
ATOM 1292 C C . ARG A 1 162 ? 15.677 -7.044 -6.795 1.00 93.75 162 ARG A C 1
ATOM 1294 O O . ARG A 1 162 ? 16.798 -6.667 -6.483 1.00 93.75 162 ARG A O 1
ATOM 1301 N N . GLU A 1 163 ? 14.556 -6.489 -6.339 1.00 90.69 163 GLU A N 1
ATOM 1302 C CA . GLU A 1 163 ? 14.548 -5.329 -5.447 1.00 90.69 163 GLU A CA 1
ATOM 1303 C C . GLU A 1 163 ? 15.300 -5.604 -4.144 1.00 90.69 163 GLU A C 1
ATOM 1305 O O . GLU A 1 163 ? 16.145 -4.815 -3.737 1.00 90.69 163 GLU A O 1
ATOM 1310 N N . MET A 1 164 ? 15.089 -6.784 -3.558 1.00 84.19 164 MET A N 1
ATOM 1311 C CA . MET A 1 164 ? 15.785 -7.228 -2.348 1.00 84.19 164 MET A CA 1
ATOM 1312 C C . MET A 1 164 ? 17.271 -7.566 -2.564 1.00 84.19 164 MET A C 1
ATOM 1314 O O . MET A 1 164 ? 17.946 -7.961 -1.614 1.00 84.19 164 MET A O 1
ATOM 1318 N N . GLY A 1 165 ? 17.784 -7.503 -3.799 1.00 77.00 165 GLY A N 1
ATOM 1319 C CA . GLY A 1 165 ? 19.142 -7.943 -4.128 1.00 77.00 165 GLY A CA 1
ATOM 1320 C C . GLY A 1 165 ? 19.363 -9.451 -3.942 1.00 77.00 165 GLY A C 1
ATOM 1321 O O . GLY A 1 165 ? 20.501 -9.899 -3.809 1.00 77.00 165 GLY A O 1
ATOM 1322 N N . ILE A 1 166 ? 18.293 -10.256 -3.917 1.00 61.16 166 ILE A N 1
ATOM 1323 C CA . ILE A 1 166 ? 18.380 -11.708 -3.736 1.00 61.16 166 ILE A CA 1
ATOM 1324 C C . ILE A 1 166 ? 18.747 -12.343 -5.089 1.00 61.16 166 ILE A C 1
ATOM 1326 O O . ILE A 1 166 ? 18.015 -12.177 -6.068 1.00 61.16 166 ILE A O 1
ATOM 1330 N N . PRO A 1 167 ? 19.838 -13.122 -5.196 1.00 46.81 167 PRO A N 1
ATOM 1331 C CA . PRO A 1 167 ? 2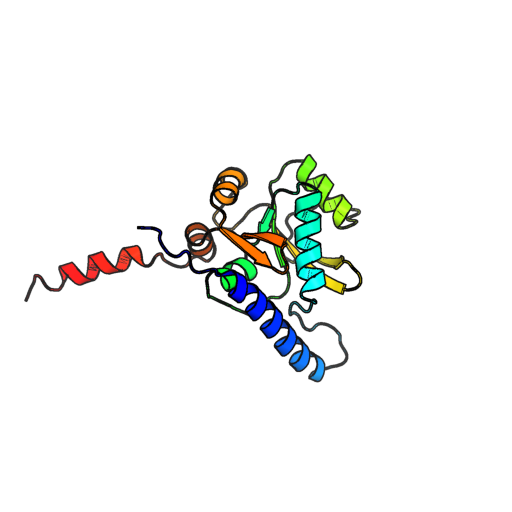0.188 -13.779 -6.450 1.00 46.81 167 PRO A CA 1
ATOM 1332 C C . PRO A 1 167 ? 19.091 -14.757 -6.888 1.00 46.81 167 PRO A C 1
ATOM 1334 O O . PRO A 1 167 ? 18.686 -15.649 -6.134 1.00 46.81 167 PRO A O 1
ATOM 1337 N N . SER A 1 168 ? 18.620 -14.639 -8.132 1.00 44.03 168 SER A N 1
ATOM 1338 C CA . SER A 1 168 ? 17.682 -15.620 -8.687 1.00 44.03 168 SER A CA 1
ATOM 1339 C C . SER A 1 168 ? 18.338 -17.012 -8.739 1.00 44.03 168 SER A C 1
ATOM 1341 O O . SER A 1 168 ? 19.416 -17.198 -9.308 1.00 44.03 168 SER A O 1
ATOM 1343 N N . LYS A 1 169 ? 17.688 -18.029 -8.151 1.00 45.88 169 LYS A N 1
ATOM 1344 C CA . LYS A 1 169 ? 18.210 -19.415 -8.073 1.00 45.88 169 LYS A CA 1
ATOM 1345 C C . LYS A 1 169 ? 18.402 -20.102 -9.438 1.00 45.88 169 LYS A C 1
ATOM 1347 O O . LYS A 1 169 ? 18.898 -21.226 -9.497 1.00 45.88 169 LYS A O 1
ATOM 1352 N N . THR A 1 170 ? 18.036 -19.453 -10.540 1.00 42.78 170 THR A N 1
ATOM 1353 C CA . THR A 1 170 ? 18.167 -19.969 -11.909 1.00 42.78 170 THR A CA 1
ATOM 1354 C C . THR A 1 170 ? 19.624 -20.055 -12.389 1.00 42.78 170 THR A C 1
ATOM 1356 O O . THR A 1 170 ? 19.895 -20.783 -13.340 1.00 42.78 170 THR A O 1
ATOM 1359 N N . GLY A 1 171 ? 20.570 -19.394 -11.707 1.00 33.69 171 GLY A N 1
ATOM 1360 C CA . GLY A 1 171 ? 22.007 -19.465 -12.016 1.00 33.69 171 GLY A CA 1
ATOM 1361 C C . GLY A 1 171 ? 22.738 -20.713 -11.497 1.00 33.69 171 GLY A C 1
ATOM 1362 O O . GLY A 1 171 ? 23.732 -21.122 -12.087 1.00 33.69 171 GLY A O 1
ATOM 1363 N N . ASN A 1 172 ? 22.234 -21.387 -10.454 1.00 33.97 172 ASN A N 1
ATOM 1364 C CA . ASN A 1 172 ? 22.994 -22.458 -9.781 1.00 33.97 172 ASN A CA 1
ATOM 1365 C C . ASN A 1 172 ? 22.803 -23.869 -10.357 1.00 33.97 172 ASN A C 1
ATOM 1367 O O . ASN A 1 172 ? 23.558 -24.771 -10.009 1.00 33.97 172 ASN A O 1
ATOM 1371 N N . ARG A 1 173 ? 21.850 -24.097 -11.273 1.00 35.66 173 ARG A N 1
ATOM 1372 C CA . ARG A 1 173 ? 21.704 -25.418 -11.927 1.00 35.66 173 ARG A CA 1
ATOM 1373 C C . ARG A 1 173 ? 22.667 -25.649 -13.092 1.00 35.66 173 ARG A C 1
ATOM 1375 O O . ARG A 1 173 ? 22.877 -26.801 -13.457 1.00 35.66 173 ARG A O 1
ATOM 1382 N N . LYS A 1 174 ? 23.258 -24.594 -13.669 1.00 36.34 174 LYS A N 1
ATOM 1383 C CA . LYS A 1 174 ? 24.242 -24.740 -14.756 1.00 36.34 174 LYS A CA 1
ATOM 1384 C C . LYS A 1 174 ? 25.661 -25.031 -14.260 1.00 36.34 174 LYS A C 1
ATOM 1386 O O . LYS A 1 174 ? 26.433 -25.589 -15.026 1.00 36.34 174 LYS A O 1
ATOM 1391 N N . MET A 1 175 ? 25.990 -24.738 -12.999 1.00 33.34 175 MET A N 1
ATOM 1392 C CA . MET A 1 175 ? 27.331 -25.034 -12.474 1.00 33.34 175 MET A CA 1
ATOM 1393 C C . MET A 1 175 ? 27.497 -26.472 -11.968 1.00 33.34 175 MET A C 1
ATOM 1395 O O . MET A 1 175 ? 28.594 -27.007 -12.043 1.00 33.34 175 MET A O 1
ATOM 1399 N N . ILE A 1 176 ? 26.421 -27.129 -11.518 1.00 38.44 176 ILE A N 1
ATOM 1400 C CA . ILE A 1 176 ? 26.517 -28.486 -10.947 1.00 38.44 176 ILE A CA 1
ATOM 1401 C C . ILE A 1 176 ? 26.619 -29.564 -12.044 1.00 38.44 176 ILE A C 1
ATOM 1403 O O . ILE A 1 176 ? 27.249 -30.591 -11.839 1.00 38.44 176 ILE A O 1
ATOM 1407 N N . LYS A 1 177 ? 26.106 -29.315 -13.260 1.00 36.66 177 LYS A N 1
ATOM 1408 C CA . LYS A 1 177 ? 26.219 -30.285 -14.369 1.00 36.66 177 LYS A CA 1
ATOM 1409 C C . LYS A 1 177 ? 27.592 -30.333 -15.050 1.00 36.66 177 LYS A C 1
ATOM 1411 O O . LYS A 1 177 ? 27.882 -31.322 -15.709 1.00 36.66 177 LYS A O 1
ATOM 1416 N N . ASN A 1 178 ? 28.445 -29.321 -14.871 1.00 36.62 178 ASN A N 1
ATOM 1417 C CA . ASN A 1 178 ? 29.793 -29.320 -15.458 1.00 36.62 178 ASN A CA 1
ATOM 1418 C C . ASN A 1 178 ? 30.855 -29.999 -14.577 1.00 36.62 178 ASN A C 1
ATOM 1420 O O . ASN A 1 178 ? 31.981 -30.161 -15.034 1.00 36.62 178 ASN A O 1
ATOM 1424 N N . GLN A 1 179 ? 30.520 -30.413 -13.349 1.00 39.50 179 GLN A N 1
ATOM 1425 C CA . GLN A 1 179 ? 31.448 -31.132 -12.463 1.00 39.50 179 GLN A CA 1
ATOM 1426 C C . GLN A 1 179 ? 31.231 -32.654 -12.447 1.00 39.50 179 GLN A C 1
ATOM 1428 O O . GLN A 1 179 ? 32.127 -33.382 -12.042 1.00 39.50 179 GLN A O 1
ATOM 1433 N N . GLU A 1 180 ? 30.106 -33.154 -12.964 1.00 42.59 180 GLU A N 1
ATOM 1434 C CA . GLU A 1 180 ? 29.838 -34.600 -13.096 1.00 42.59 180 GLU A CA 1
ATOM 1435 C C . GLU A 1 180 ? 30.250 -35.173 -14.468 1.00 42.59 180 GLU A C 1
ATOM 1437 O O . GLU A 1 180 ? 30.030 -36.345 -14.739 1.00 42.59 180 GLU A O 1
ATOM 1442 N N . SER A 1 181 ? 30.850 -34.360 -15.348 1.00 46.75 181 SER A N 1
ATOM 1443 C CA . SER A 1 181 ? 31.341 -34.791 -16.675 1.00 46.75 181 SER A CA 1
ATOM 1444 C C . SER A 1 181 ? 32.869 -34.956 -16.743 1.00 46.75 181 SER A C 1
ATOM 1446 O O . SER A 1 181 ? 33.417 -35.082 -17.836 1.00 46.75 181 SER A O 1
ATOM 1448 N N . GLN A 1 182 ? 33.568 -34.890 -15.603 1.00 45.09 182 GLN A N 1
ATOM 1449 C CA . GLN A 1 182 ? 35.032 -35.022 -15.517 1.00 45.09 182 GLN A CA 1
ATOM 1450 C C . GLN A 1 182 ? 35.506 -36.045 -14.468 1.00 45.09 182 GLN A C 1
ATOM 1452 O O . GLN A 1 182 ? 36.653 -35.970 -14.040 1.00 45.09 182 GLN A O 1
ATOM 1457 N N . ASN A 1 183 ? 34.663 -37.014 -14.098 1.00 40.84 183 ASN A N 1
ATOM 1458 C CA . ASN A 1 183 ? 35.089 -38.223 -13.384 1.00 40.84 183 ASN A CA 1
ATOM 1459 C C . ASN A 1 183 ? 34.601 -39.471 -14.115 1.00 40.84 183 ASN A C 1
ATOM 1461 O O . ASN A 1 183 ? 33.409 -39.484 -14.493 1.00 40.84 183 ASN A O 1
#